Protein AF-A0AAN8IL78-F1 (afdb_monomer_lite)

Radius of gyration: 20.44 Å; chains: 1; bounding box: 71×31×38 Å

InterPro domains:
  IPR036273 CRAL/TRIO, N-terminal domain superfamily [SSF46938] (21-88)
  IPR036865 CRAL-TRIO lipid binding domain superfamily [G3DSA:3.40.525.10] (10-114)
  IPR053012 Endoplasmic reticulum-organelle contact domain-containing protein [PTHR46384] (18-110)

Secondary structure (DSSP, 8-state):
------------HHHHHHHHHHHHHHHHHHHHHSGGGGGS-HHHHHHHHH-HHHHHHHHHHTTT-HHHHHHHHHHHHHHHHHHTGGG--HHHHHHHHHTTSS----B-TTS-B-

Organism: Trichostrongylus colubriformis (NCBI:txid6319)

Structure (mmCIF, N/CA/C/O backbone):
data_AF-A0AAN8IL78-F1
#
_entry.id   AF-A0AAN8IL78-F1
#
loop_
_atom_site.group_PDB
_atom_site.id
_atom_site.type_symbol
_atom_site.label_atom_id
_atom_site.label_alt_id
_atom_site.label_comp_id
_atom_site.label_asym_id
_atom_site.label_entity_id
_atom_site.label_seq_id
_atom_site.pdbx_PDB_ins_code
_atom_site.Cartn_x
_atom_site.Cartn_y
_atom_site.Cartn_z
_atom_site.occupancy
_atom_site.B_iso_or_equiv
_atom_site.auth_seq_id
_atom_site.auth_comp_id
_atom_site.auth_asym_id
_atom_site.auth_atom_id
_atom_site.pdbx_PDB_model_num
ATOM 1 N N . MET A 1 1 ? 58.637 8.472 -5.997 1.00 39.72 1 MET A N 1
ATOM 2 C CA . MET A 1 1 ? 57.742 8.691 -7.153 1.00 39.72 1 MET A CA 1
ATOM 3 C C . MET A 1 1 ? 56.384 8.129 -6.776 1.00 39.72 1 MET A C 1
ATOM 5 O O . MET A 1 1 ? 56.251 6.922 -6.625 1.00 39.72 1 MET A O 1
ATOM 9 N N . SER A 1 2 ? 55.441 9.013 -6.464 1.00 34.91 2 SER A N 1
ATOM 10 C CA . SER A 1 2 ? 54.117 8.662 -5.948 1.00 34.91 2 SER A CA 1
ATOM 11 C C . SER A 1 2 ? 53.246 8.101 -7.068 1.00 34.91 2 SER A C 1
ATOM 13 O O . SER A 1 2 ? 53.018 8.783 -8.062 1.00 34.91 2 SER A O 1
ATOM 15 N N . SER A 1 3 ? 52.759 6.873 -6.902 1.00 36.69 3 SER A N 1
ATOM 16 C CA . SER A 1 3 ? 51.726 6.304 -7.770 1.00 36.69 3 SER A CA 1
ATOM 17 C C . SER A 1 3 ? 50.364 6.743 -7.240 1.00 36.69 3 SER A C 1
ATOM 19 O O . SER A 1 3 ? 49.929 6.288 -6.185 1.00 36.69 3 SER A O 1
ATOM 21 N N . GLN A 1 4 ? 49.716 7.675 -7.938 1.00 39.59 4 GLN A N 1
ATOM 22 C CA . GLN A 1 4 ? 48.319 8.023 -7.699 1.00 39.59 4 GLN A CA 1
ATOM 23 C C . GLN A 1 4 ? 47.442 6.912 -8.280 1.00 39.59 4 GLN A C 1
ATOM 25 O O . GLN A 1 4 ? 47.323 6.771 -9.494 1.00 39.59 4 GLN A O 1
ATOM 30 N N . VAL A 1 5 ? 46.836 6.112 -7.404 1.00 42.44 5 VAL A N 1
ATOM 31 C CA . VAL A 1 5 ? 45.721 5.235 -7.768 1.00 42.44 5 VAL A CA 1
ATOM 32 C C . VAL A 1 5 ? 44.473 6.111 -7.831 1.00 42.44 5 VAL A C 1
ATOM 34 O O . VAL A 1 5 ? 43.987 6.592 -6.810 1.00 42.44 5 VAL A O 1
ATOM 37 N N . ALA A 1 6 ? 43.985 6.361 -9.043 1.00 46.38 6 ALA A N 1
ATOM 38 C CA . ALA A 1 6 ? 42.691 6.978 -9.269 1.00 46.38 6 ALA A CA 1
ATOM 39 C C . ALA A 1 6 ? 41.599 5.921 -9.060 1.00 46.38 6 ALA A C 1
ATOM 41 O O . ALA A 1 6 ? 41.334 5.107 -9.943 1.00 46.38 6 ALA A O 1
ATOM 42 N N . THR A 1 7 ? 40.962 5.921 -7.892 1.00 40.59 7 THR A N 1
ATOM 43 C CA . THR A 1 7 ? 39.754 5.126 -7.652 1.00 40.59 7 THR A CA 1
ATOM 44 C C . THR A 1 7 ? 38.550 5.919 -8.159 1.00 40.59 7 THR A C 1
ATOM 46 O O . THR A 1 7 ? 38.138 6.916 -7.569 1.00 40.59 7 THR A O 1
ATOM 49 N N . GLN A 1 8 ? 38.022 5.505 -9.310 1.00 43.28 8 GLN A N 1
ATOM 50 C CA . GLN A 1 8 ? 36.801 6.043 -9.902 1.00 43.28 8 GLN A CA 1
ATOM 51 C C . GLN A 1 8 ? 35.589 5.685 -9.028 1.00 43.28 8 GLN A C 1
ATOM 53 O O . GLN A 1 8 ? 35.146 4.540 -9.007 1.00 43.28 8 GLN A O 1
ATOM 58 N N . ASN A 1 9 ? 35.015 6.674 -8.343 1.00 44.91 9 ASN A N 1
ATOM 59 C CA . ASN A 1 9 ? 33.684 6.567 -7.744 1.00 44.91 9 ASN A CA 1
ATOM 60 C C . ASN A 1 9 ? 32.638 6.796 -8.844 1.00 44.91 9 ASN A C 1
ATOM 62 O O . ASN A 1 9 ? 32.219 7.930 -9.090 1.00 44.91 9 ASN A O 1
ATOM 66 N N . HIS A 1 10 ? 32.259 5.730 -9.553 1.00 46.53 10 HIS A N 1
ATOM 67 C CA . HIS A 1 10 ? 31.267 5.822 -10.619 1.00 46.53 10 HIS A CA 1
ATOM 68 C C . HIS A 1 10 ? 29.835 5.849 -10.065 1.00 46.53 10 HIS A C 1
ATOM 70 O O . HIS A 1 10 ? 29.368 4.978 -9.341 1.00 46.53 10 HIS A O 1
ATOM 76 N N . THR A 1 11 ? 29.172 6.926 -10.449 1.00 50.47 11 THR A N 1
ATOM 77 C CA . THR A 1 11 ? 27.841 7.428 -10.127 1.00 50.47 11 THR A CA 1
ATOM 78 C C . THR A 1 11 ? 26.721 6.515 -10.661 1.00 50.47 11 THR A C 1
ATOM 80 O O . THR A 1 11 ? 26.386 6.597 -11.839 1.00 50.47 11 THR A O 1
ATOM 83 N N . THR A 1 12 ? 26.092 5.683 -9.825 1.00 50.94 12 THR A N 1
ATOM 84 C CA . THR A 1 12 ? 24.923 4.849 -10.215 1.00 50.94 12 THR A CA 1
ATOM 85 C C . THR A 1 12 ? 23.612 5.209 -9.507 1.00 50.94 12 THR A C 1
ATOM 87 O O . THR A 1 12 ? 22.566 4.670 -9.851 1.00 50.94 12 THR A O 1
ATOM 90 N N . GLU A 1 13 ? 23.606 6.164 -8.574 1.00 53.91 13 GLU A N 1
ATOM 91 C CA . GLU A 1 13 ? 22.405 6.488 -7.777 1.00 53.91 13 GLU A CA 1
ATOM 92 C C . GLU A 1 13 ? 21.381 7.397 -8.487 1.00 53.91 13 GLU A C 1
ATOM 94 O O . GLU A 1 13 ? 20.197 7.402 -8.144 1.00 53.91 13 GLU A O 1
ATOM 99 N N . LYS A 1 14 ? 21.802 8.166 -9.499 1.00 55.72 14 LYS A N 1
ATOM 100 C CA . LYS A 1 14 ? 20.958 9.189 -10.153 1.00 55.72 14 LYS A CA 1
ATOM 101 C C . LYS A 1 14 ? 19.762 8.654 -10.969 1.00 55.72 14 LYS A C 1
ATOM 103 O O . LYS A 1 14 ? 18.696 9.271 -10.896 1.00 55.72 14 LYS A O 1
ATOM 108 N N . PRO A 1 15 ? 19.872 7.556 -11.744 1.00 62.97 15 PRO A N 1
ATOM 109 C CA . PRO A 1 15 ? 18.761 7.084 -12.576 1.00 62.97 15 PRO A CA 1
ATOM 110 C C . PRO A 1 15 ? 17.612 6.517 -11.736 1.00 62.97 15 PRO A C 1
ATOM 112 O O . PRO A 1 15 ? 16.449 6.838 -11.972 1.00 62.97 15 PRO A O 1
ATOM 115 N N . GLN A 1 16 ? 17.946 5.729 -10.708 1.00 67.62 16 GLN A N 1
ATOM 116 C CA . GLN A 1 16 ? 16.956 5.059 -9.866 1.00 67.62 16 GLN A CA 1
ATOM 117 C C . GLN A 1 16 ? 16.197 6.046 -8.974 1.00 67.62 16 GLN A C 1
ATOM 119 O O . GLN A 1 16 ? 14.997 5.877 -8.760 1.00 67.62 16 GLN A O 1
ATOM 124 N N . SER A 1 17 ? 16.864 7.091 -8.464 1.00 77.31 17 SER A N 1
ATOM 125 C CA . SER A 1 17 ? 16.183 8.110 -7.654 1.00 77.31 17 SER A CA 1
ATOM 126 C C . SER A 1 17 ? 15.190 8.922 -8.490 1.00 77.31 17 SER A C 1
ATOM 128 O O . SER A 1 17 ? 14.067 9.144 -8.046 1.00 77.31 17 SER A O 1
ATOM 130 N N . THR A 1 18 ? 15.555 9.257 -9.731 1.00 83.00 18 THR A N 1
ATOM 131 C CA . THR A 1 18 ? 14.691 10.001 -10.660 1.00 83.00 18 THR A CA 1
ATOM 132 C C . THR A 1 18 ? 13.469 9.176 -11.072 1.00 83.00 18 THR A C 1
ATOM 134 O O . THR A 1 18 ? 12.346 9.680 -11.047 1.00 83.00 18 THR A O 1
ATOM 137 N N . LEU A 1 19 ? 13.669 7.890 -11.385 1.00 84.94 19 LEU A N 1
ATOM 138 C CA . LEU A 1 19 ? 12.584 6.959 -11.703 1.00 84.94 19 LEU A CA 1
ATOM 139 C C . LEU A 1 19 ? 11.616 6.787 -10.523 1.00 84.94 19 LEU A C 1
ATOM 141 O O . LEU A 1 19 ? 10.403 6.824 -10.721 1.00 84.94 19 LEU A O 1
ATOM 145 N N . ASN A 1 20 ? 12.135 6.681 -9.292 1.00 88.38 20 ASN A N 1
ATOM 146 C CA . ASN A 1 20 ? 11.298 6.625 -8.092 1.00 88.38 20 ASN A CA 1
ATOM 147 C C . ASN A 1 20 ? 10.431 7.881 -7.961 1.00 88.38 20 ASN A C 1
ATOM 149 O O . ASN A 1 20 ? 9.229 7.764 -7.751 1.00 88.38 20 ASN A O 1
ATOM 153 N N . THR A 1 21 ? 11.013 9.074 -8.101 1.00 92.56 21 THR A N 1
ATOM 154 C CA . THR A 1 21 ? 10.269 10.330 -7.938 1.00 92.56 21 THR A CA 1
ATOM 155 C C . THR A 1 21 ? 9.118 10.452 -8.936 1.00 92.56 21 THR A C 1
ATOM 157 O O . THR A 1 21 ? 8.006 10.780 -8.523 1.00 92.56 21 THR A O 1
ATOM 160 N N . LEU A 1 22 ? 9.353 10.147 -10.216 1.00 94.81 22 LEU A N 1
ATOM 161 C CA . LEU A 1 22 ? 8.315 10.227 -11.251 1.00 94.81 22 LEU A CA 1
ATOM 162 C C . LEU A 1 22 ? 7.204 9.196 -11.022 1.00 94.81 22 LEU A C 1
ATOM 164 O O . LEU A 1 22 ? 6.031 9.558 -10.976 1.00 94.81 22 LEU A O 1
ATOM 168 N N . ALA A 1 23 ? 7.563 7.932 -10.779 1.00 95.19 23 ALA A N 1
ATOM 169 C CA . ALA A 1 23 ? 6.582 6.871 -10.557 1.00 95.19 23 ALA A CA 1
ATOM 170 C C . ALA A 1 23 ? 5.710 7.128 -9.314 1.00 95.19 23 ALA A C 1
ATOM 172 O O . ALA A 1 23 ? 4.505 6.877 -9.327 1.00 95.19 23 ALA A O 1
ATOM 173 N N . ILE A 1 24 ? 6.299 7.672 -8.242 1.00 96.88 24 ILE A N 1
ATOM 174 C CA . ILE A 1 24 ? 5.565 8.074 -7.036 1.00 96.88 24 ILE A CA 1
ATOM 175 C C . ILE A 1 24 ? 4.582 9.199 -7.349 1.00 96.88 24 ILE A C 1
ATOM 177 O O . ILE A 1 24 ? 3.437 9.139 -6.903 1.00 96.88 24 ILE A O 1
ATOM 181 N N . GLN A 1 25 ? 5.021 10.230 -8.076 1.00 96.38 25 GLN A N 1
ATOM 182 C CA . GLN A 1 25 ? 4.166 11.360 -8.434 1.00 96.38 25 GLN A CA 1
ATOM 183 C C . GLN A 1 25 ? 2.979 10.905 -9.286 1.00 96.38 25 GLN A C 1
ATOM 185 O O . GLN A 1 25 ? 1.845 11.267 -8.968 1.00 96.38 25 GLN A O 1
ATOM 190 N N . ASP A 1 26 ? 3.219 10.051 -10.280 1.00 96.06 26 ASP A N 1
ATOM 191 C CA . ASP A 1 26 ? 2.174 9.512 -11.151 1.00 96.06 26 ASP A CA 1
ATOM 192 C C . ASP A 1 26 ? 1.179 8.644 -10.377 1.00 96.06 26 ASP A C 1
ATOM 194 O O . ASP A 1 26 ? -0.032 8.867 -10.455 1.00 96.06 26 ASP A O 1
ATOM 198 N N . LEU A 1 27 ? 1.665 7.693 -9.572 1.00 96.44 27 LEU A N 1
ATOM 199 C CA . LEU A 1 27 ? 0.805 6.835 -8.753 1.00 96.44 27 LEU A CA 1
ATOM 200 C C . LEU A 1 27 ? -0.027 7.659 -7.762 1.00 96.44 27 LEU A C 1
ATOM 202 O O . LEU A 1 27 ? -1.233 7.440 -7.617 1.00 96.44 27 LEU A O 1
ATOM 206 N N . ARG A 1 28 ? 0.603 8.639 -7.105 1.00 96.25 28 ARG A N 1
ATOM 207 C CA . ARG A 1 28 ? -0.053 9.547 -6.157 1.00 96.25 28 ARG A CA 1
ATOM 208 C C . ARG A 1 28 ? -1.125 10.388 -6.839 1.00 96.25 28 ARG A C 1
ATOM 210 O O . ARG A 1 28 ? -2.214 10.534 -6.288 1.00 96.25 28 ARG A O 1
ATOM 217 N N . ALA A 1 29 ? -0.842 10.933 -8.017 1.00 95.31 29 ALA A N 1
ATOM 218 C CA . ALA A 1 29 ? -1.816 11.704 -8.777 1.00 95.31 29 ALA A CA 1
ATOM 219 C C . ALA A 1 29 ? -3.020 10.834 -9.162 1.00 95.31 29 ALA A C 1
ATOM 221 O O . ALA A 1 29 ? -4.155 11.220 -8.877 1.00 95.31 29 ALA A O 1
ATOM 222 N N . ARG A 1 30 ? -2.772 9.636 -9.713 1.00 94.69 30 ARG A N 1
ATOM 223 C CA . ARG A 1 30 ? -3.824 8.682 -10.102 1.00 94.69 30 ARG A CA 1
ATOM 224 C C . ARG A 1 30 ? -4.741 8.342 -8.932 1.00 94.69 30 ARG A C 1
ATOM 226 O O . ARG A 1 30 ? -5.956 8.461 -9.047 1.00 94.69 30 ARG A O 1
ATOM 233 N N . ILE A 1 31 ? -4.175 7.972 -7.784 1.00 93.00 31 ILE A N 1
ATOM 234 C CA . ILE A 1 31 ? -4.985 7.515 -6.652 1.00 93.00 31 ILE A CA 1
ATOM 235 C C . ILE A 1 31 ? -5.698 8.648 -5.914 1.00 93.00 31 ILE A C 1
ATOM 237 O O . ILE A 1 31 ? -6.822 8.463 -5.462 1.00 93.00 31 ILE A O 1
ATOM 241 N N . LEU A 1 32 ? -5.100 9.839 -5.806 1.00 92.50 32 LEU A N 1
ATOM 242 C CA . LEU A 1 32 ? -5.750 10.978 -5.145 1.00 92.50 32 LEU A CA 1
ATOM 243 C C . LEU A 1 32 ? -6.874 11.595 -5.987 1.00 92.50 32 LEU A C 1
ATOM 245 O O . LEU A 1 32 ? -7.771 12.226 -5.428 1.00 92.50 32 LEU A O 1
ATOM 249 N N . GLN A 1 33 ? -6.838 11.418 -7.309 1.00 91.31 33 GLN A N 1
ATOM 250 C CA . GLN A 1 33 ? -7.926 11.812 -8.207 1.00 91.31 33 GLN A CA 1
ATOM 251 C C . GLN A 1 33 ? -9.053 10.771 -8.259 1.00 91.31 33 GLN A C 1
ATOM 253 O O . GLN A 1 33 ? -10.156 11.077 -8.720 1.00 91.31 33 GLN A O 1
ATOM 258 N N . ASP A 1 34 ? -8.808 9.557 -7.763 1.00 88.75 34 ASP A N 1
ATOM 259 C CA . ASP A 1 34 ? -9.779 8.478 -7.813 1.00 88.75 34 ASP A CA 1
ATOM 260 C C . ASP A 1 34 ? -10.965 8.696 -6.859 1.00 88.75 34 A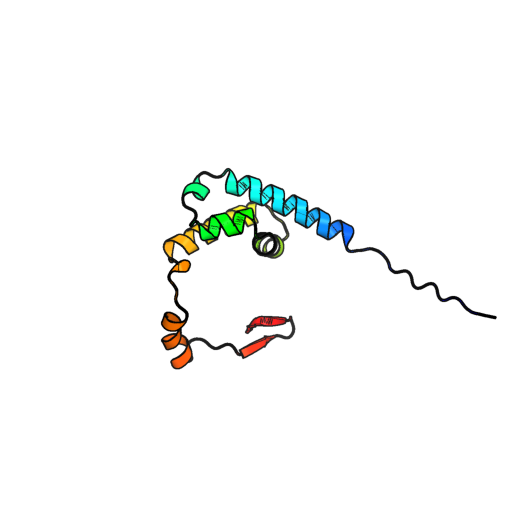SP A C 1
ATOM 262 O O . ASP A 1 34 ? -10.830 9.143 -5.715 1.00 88.75 34 ASP A O 1
ATOM 266 N N . LYS A 1 35 ? -12.170 8.326 -7.304 1.00 83.81 35 LYS A N 1
ATOM 267 C CA . LYS A 1 35 ? -13.394 8.451 -6.497 1.00 83.81 35 LYS A CA 1
ATOM 268 C C . LYS A 1 35 ? -13.389 7.527 -5.277 1.00 83.81 35 LYS A C 1
ATOM 270 O O . LYS A 1 35 ? -13.982 7.886 -4.258 1.00 83.81 35 LYS A O 1
ATOM 275 N N . SER A 1 36 ? -12.745 6.365 -5.363 1.00 76.25 36 SER A N 1
ATOM 276 C CA . SER A 1 36 ? -12.576 5.416 -4.254 1.00 76.25 36 SER A CA 1
ATOM 277 C C . SER A 1 36 ? -11.752 6.007 -3.111 1.00 76.25 36 SER A C 1
ATOM 279 O O . SER A 1 36 ? -12.026 5.707 -1.949 1.00 76.25 36 SER A O 1
ATOM 281 N N . CYS A 1 37 ? -10.857 6.955 -3.409 1.00 77.06 37 CYS A N 1
ATOM 282 C CA . CYS A 1 37 ? -10.039 7.645 -2.416 1.00 77.06 37 CYS A CA 1
ATOM 283 C C . CYS A 1 37 ? -10.875 8.468 -1.421 1.00 77.06 37 CYS A C 1
ATOM 285 O O . CYS A 1 37 ? -10.455 8.722 -0.294 1.00 77.06 37 CYS A O 1
ATOM 287 N N . ARG A 1 38 ? -12.126 8.807 -1.772 1.00 76.56 38 ARG A N 1
ATOM 288 C CA . ARG A 1 38 ? -13.089 9.431 -0.844 1.00 76.56 38 ARG A CA 1
ATOM 289 C C . ARG A 1 38 ? -13.443 8.543 0.350 1.00 76.56 38 ARG A C 1
ATOM 291 O O . ARG A 1 38 ? -13.928 9.056 1.351 1.00 76.56 38 ARG A O 1
ATOM 298 N N . LYS A 1 39 ? -13.245 7.228 0.232 1.00 81.56 39 LYS A N 1
ATOM 299 C CA . LYS A 1 39 ? -13.482 6.253 1.302 1.00 81.56 39 LYS A CA 1
ATOM 300 C C . LYS A 1 39 ? -12.214 5.929 2.095 1.00 81.56 39 LYS A C 1
ATOM 302 O O . LYS A 1 39 ? -12.294 5.133 3.023 1.00 81.56 39 LYS A O 1
ATOM 307 N N . CYS A 1 40 ? -11.055 6.491 1.746 1.00 88.31 40 CYS A N 1
ATOM 308 C CA . CYS A 1 40 ? -9.824 6.280 2.503 1.00 88.31 40 CYS A CA 1
ATOM 309 C C . CYS A 1 40 ? -9.986 6.762 3.945 1.00 88.31 40 CYS A C 1
ATOM 311 O O . CYS A 1 40 ? -10.545 7.834 4.196 1.00 88.31 40 CYS A O 1
ATOM 313 N N . SER A 1 41 ? -9.433 6.001 4.888 1.00 90.81 41 SER A N 1
ATOM 314 C CA . SER A 1 41 ? -9.257 6.496 6.247 1.00 90.81 41 SER A CA 1
ATOM 315 C C . SER A 1 41 ? -8.383 7.766 6.247 1.00 90.81 41 SER A C 1
ATOM 317 O O . SER A 1 41 ? -7.527 7.934 5.367 1.00 90.81 41 SER A O 1
ATOM 319 N N . PRO A 1 42 ? -8.544 8.675 7.227 1.00 92.06 42 PRO A N 1
ATOM 320 C CA . PRO A 1 42 ? -7.670 9.841 7.358 1.00 92.06 42 PRO A CA 1
ATOM 321 C C . PRO A 1 42 ? -6.183 9.465 7.420 1.00 92.06 42 PRO A C 1
ATOM 323 O O . PRO A 1 42 ? -5.344 10.153 6.842 1.00 92.06 42 PRO A O 1
ATOM 326 N N . GLN A 1 43 ? -5.860 8.348 8.075 1.00 91.94 43 GLN A N 1
ATOM 327 C CA . GLN A 1 43 ? -4.506 7.815 8.187 1.00 91.94 43 GLN A CA 1
ATOM 328 C C . GLN A 1 43 ? -3.967 7.383 6.821 1.00 91.94 43 GLN A C 1
ATOM 330 O O . GLN A 1 43 ? -2.845 7.746 6.468 1.00 91.94 43 GLN A O 1
ATOM 335 N N . ASP A 1 44 ? -4.762 6.670 6.024 1.00 93.50 44 ASP A N 1
ATOM 336 C CA . ASP A 1 44 ? -4.352 6.256 4.680 1.00 93.50 44 ASP A CA 1
ATOM 337 C C . ASP A 1 44 ? -4.209 7.452 3.737 1.00 93.50 44 ASP A C 1
ATOM 339 O O . ASP A 1 44 ? -3.255 7.505 2.966 1.00 93.50 44 ASP A O 1
ATOM 343 N N . LEU A 1 45 ? -5.069 8.470 3.850 1.00 93.56 45 LEU A N 1
ATOM 344 C CA . LEU A 1 45 ? -4.905 9.720 3.098 1.00 93.56 45 LEU A CA 1
ATOM 345 C C . LEU A 1 45 ? -3.581 10.418 3.416 1.00 93.56 45 LEU A C 1
ATOM 347 O O . LEU A 1 45 ? -2.934 10.942 2.507 1.00 93.56 45 LEU A O 1
ATOM 351 N N . VAL A 1 46 ? -3.167 10.432 4.686 1.00 94.38 46 VAL A N 1
ATOM 352 C CA . VAL A 1 46 ? -1.852 10.960 5.072 1.00 94.38 46 VAL A CA 1
ATOM 353 C C . VAL A 1 46 ? -0.746 10.119 4.442 1.00 94.38 46 VAL A C 1
ATOM 355 O O . VAL A 1 46 ? 0.133 10.686 3.798 1.00 94.38 46 VAL A O 1
ATOM 358 N N . ARG A 1 47 ? -0.817 8.783 4.537 1.00 94.31 47 ARG A N 1
ATOM 359 C CA . ARG A 1 47 ? 0.176 7.882 3.924 1.00 94.31 47 ARG A CA 1
ATOM 360 C C . ARG A 1 47 ? 0.313 8.128 2.419 1.00 94.31 47 ARG A C 1
ATOM 362 O O . ARG A 1 47 ? 1.421 8.344 1.938 1.00 94.31 47 ARG A O 1
ATOM 369 N N . LEU A 1 48 ? -0.804 8.188 1.691 1.00 94.56 48 LEU A N 1
ATOM 370 C CA . LEU A 1 48 ? -0.825 8.451 0.248 1.00 94.56 48 LEU A CA 1
ATOM 371 C C . LEU A 1 48 ? -0.175 9.791 -0.114 1.00 94.56 48 LEU A C 1
ATOM 373 O O . LEU A 1 48 ? 0.525 9.889 -1.123 1.00 94.56 48 LEU A O 1
ATOM 377 N N . LYS A 1 49 ? -0.391 10.830 0.699 1.00 94.56 49 LYS A N 1
ATOM 378 C CA . LYS A 1 49 ? 0.105 12.184 0.424 1.00 94.56 49 LYS A CA 1
ATOM 379 C C . LYS A 1 49 ? 1.567 12.389 0.802 1.00 94.56 49 LYS A C 1
ATOM 381 O O . LYS A 1 49 ? 2.250 13.119 0.093 1.00 94.56 49 LYS A O 1
ATOM 386 N N . THR A 1 50 ? 2.032 11.797 1.901 1.00 94.81 50 THR A N 1
ATOM 387 C CA . THR A 1 50 ? 3.315 12.185 2.514 1.00 94.81 50 THR A CA 1
ATOM 388 C C . THR A 1 50 ? 4.322 11.050 2.658 1.00 94.81 50 THR A C 1
ATOM 390 O O . THR A 1 50 ? 5.500 11.324 2.866 1.00 94.81 50 THR A O 1
ATOM 393 N N . GLN A 1 51 ? 3.907 9.785 2.549 1.00 95.38 51 GLN A N 1
ATOM 394 C CA . GLN A 1 51 ? 4.784 8.642 2.814 1.00 95.38 51 GLN A CA 1
ATOM 395 C C . GLN A 1 51 ? 5.242 7.976 1.515 1.00 95.38 51 GLN A C 1
ATOM 397 O O . GLN A 1 51 ? 4.710 6.952 1.091 1.00 95.38 51 GLN A O 1
ATOM 402 N N . ASP A 1 52 ? 6.280 8.548 0.902 1.00 95.38 52 ASP A N 1
ATOM 403 C CA . ASP A 1 52 ? 6.905 8.017 -0.319 1.00 95.38 52 ASP A CA 1
ATOM 404 C C . ASP A 1 52 ? 7.368 6.566 -0.154 1.00 95.38 52 ASP A C 1
ATOM 406 O O . ASP A 1 52 ? 7.138 5.746 -1.038 1.00 95.38 52 ASP A O 1
ATOM 410 N N . TRP A 1 53 ? 7.955 6.220 0.998 1.00 94.56 53 TRP A N 1
ATOM 411 C CA . TRP A 1 53 ? 8.416 4.857 1.288 1.00 94.56 53 TRP A CA 1
ATOM 412 C C . TRP A 1 53 ? 7.294 3.817 1.163 1.00 94.56 53 TRP A C 1
ATOM 414 O O . TRP A 1 53 ? 7.540 2.683 0.747 1.00 94.56 53 TRP A O 1
ATOM 424 N N . TRP A 1 54 ? 6.056 4.206 1.478 1.00 95.19 54 TRP A N 1
ATOM 425 C CA . TRP A 1 54 ? 4.906 3.320 1.395 1.00 95.19 54 TRP A CA 1
ATOM 426 C C . TRP A 1 54 ? 4.550 3.042 -0.065 1.00 95.19 54 TRP A C 1
ATOM 428 O O . TRP A 1 54 ? 4.481 1.884 -0.462 1.00 95.19 54 TRP A O 1
ATOM 438 N N . LEU A 1 55 ? 4.446 4.086 -0.893 1.00 96.31 55 LEU A N 1
ATOM 439 C CA . LEU A 1 55 ? 4.182 3.953 -2.331 1.00 96.31 55 LEU A CA 1
ATOM 440 C C . LEU A 1 55 ? 5.312 3.219 -3.068 1.00 96.31 55 LEU A C 1
ATOM 442 O O . LEU A 1 55 ? 5.048 2.349 -3.895 1.00 96.31 55 LEU A O 1
ATOM 446 N N . ILE A 1 56 ? 6.570 3.512 -2.720 1.00 95.75 56 ILE A N 1
ATOM 447 C CA . ILE A 1 56 ? 7.754 2.825 -3.259 1.00 95.75 56 ILE A CA 1
ATOM 448 C C . ILE A 1 56 ? 7.688 1.320 -2.996 1.00 95.75 56 ILE A C 1
ATOM 450 O O . ILE A 1 56 ? 8.123 0.543 -3.842 1.00 95.75 56 ILE A O 1
ATOM 454 N N . SER A 1 57 ? 7.153 0.900 -1.848 1.00 95.00 57 SER A N 1
ATOM 455 C CA . SER A 1 57 ? 7.065 -0.522 -1.504 1.00 95.00 57 SER A CA 1
ATOM 456 C C . SER A 1 57 ? 6.166 -1.281 -2.485 1.00 95.00 57 SER A C 1
ATOM 458 O O . SER A 1 57 ? 6.567 -2.332 -2.978 1.00 95.00 57 SER A O 1
ATOM 460 N N . PHE A 1 58 ? 5.007 -0.717 -2.850 1.00 96.75 58 PHE A N 1
ATOM 461 C CA . PHE A 1 58 ? 4.138 -1.314 -3.871 1.00 96.75 58 PHE A CA 1
ATOM 462 C C . PHE A 1 58 ? 4.773 -1.256 -5.264 1.00 96.75 58 PHE A C 1
ATOM 464 O O . PHE A 1 58 ? 4.786 -2.260 -5.968 1.00 96.75 58 PHE A O 1
ATOM 471 N N . LEU A 1 59 ? 5.360 -0.113 -5.638 1.00 96.56 59 LEU A N 1
ATOM 472 C CA . LEU A 1 59 ? 6.025 0.044 -6.936 1.00 96.56 59 LEU A CA 1
ATOM 473 C C . LEU A 1 59 ? 7.131 -0.999 -7.131 1.00 96.56 59 LEU A C 1
ATOM 475 O O . LEU A 1 59 ? 7.182 -1.662 -8.161 1.00 96.56 59 LEU A O 1
ATOM 479 N N . ARG A 1 60 ? 7.995 -1.195 -6.130 1.00 94.69 60 ARG A N 1
ATOM 480 C CA . ARG A 1 60 ? 9.070 -2.194 -6.197 1.00 94.69 60 ARG A CA 1
ATOM 481 C C . ARG A 1 60 ? 8.532 -3.619 -6.263 1.00 94.69 60 ARG A C 1
ATOM 483 O O . ARG A 1 60 ? 9.053 -4.407 -7.043 1.00 94.69 60 ARG A O 1
ATOM 490 N N . ALA A 1 61 ? 7.490 -3.936 -5.493 1.00 95.19 61 ALA A N 1
ATOM 491 C CA . ALA A 1 61 ? 6.872 -5.263 -5.497 1.00 95.19 61 ALA A CA 1
ATOM 492 C C . ALA A 1 61 ? 6.266 -5.642 -6.861 1.00 95.19 61 ALA A C 1
ATOM 494 O O . ALA A 1 61 ? 6.140 -6.826 -7.171 1.00 95.19 61 ALA A O 1
ATOM 495 N N . HIS A 1 62 ? 5.924 -4.648 -7.684 1.00 96.12 62 HIS A N 1
ATOM 496 C CA . HIS A 1 62 ? 5.301 -4.836 -8.994 1.00 96.12 62 HIS A CA 1
ATOM 497 C C . HIS A 1 62 ? 6.156 -4.297 -10.146 1.00 96.12 62 HIS A C 1
ATOM 499 O O . HIS A 1 62 ? 5.624 -3.923 -11.186 1.00 96.12 62 HIS A O 1
ATOM 505 N N . ASN A 1 63 ? 7.485 -4.259 -9.982 1.00 94.94 63 ASN A N 1
ATOM 506 C CA . ASN A 1 63 ? 8.438 -3.858 -11.028 1.00 94.94 63 ASN A CA 1
ATOM 507 C C . ASN A 1 63 ? 8.123 -2.499 -11.683 1.00 94.94 63 ASN A C 1
ATOM 509 O O . ASN A 1 63 ? 8.395 -2.296 -12.863 1.00 94.94 63 ASN A O 1
ATOM 513 N N . TYR A 1 64 ? 7.570 -1.566 -10.908 1.00 95.38 64 TYR A N 1
ATOM 514 C CA . TYR A 1 64 ? 7.150 -0.233 -11.341 1.00 95.38 64 TYR A CA 1
ATOM 515 C C . TYR A 1 64 ? 6.046 -0.225 -12.414 1.00 95.38 64 TYR A C 1
ATOM 517 O O . TYR A 1 64 ? 5.826 0.802 -13.055 1.00 95.38 64 TYR A O 1
ATOM 525 N N . ASP A 1 65 ? 5.304 -1.325 -12.571 1.00 96.50 65 ASP A N 1
ATOM 526 C CA . ASP A 1 65 ? 4.066 -1.346 -13.350 1.00 96.50 65 ASP A CA 1
ATOM 527 C C . ASP A 1 65 ? 2.993 -0.532 -12.615 1.00 96.50 65 ASP A C 1
ATOM 529 O O . ASP A 1 65 ? 2.457 -0.954 -11.584 1.00 96.50 65 ASP A O 1
ATOM 533 N N . LEU A 1 66 ? 2.706 0.670 -13.118 1.00 95.88 66 LEU A N 1
ATOM 534 C CA . LEU A 1 66 ? 1.786 1.605 -12.472 1.00 95.88 66 LEU A CA 1
ATOM 535 C C . LEU A 1 66 ? 0.340 1.109 -12.447 1.00 95.88 66 LEU A C 1
ATOM 537 O O . LEU A 1 66 ? -0.379 1.445 -11.505 1.00 95.88 66 LEU A O 1
ATOM 541 N N . ASP A 1 67 ? -0.093 0.340 -13.444 1.00 96.00 67 ASP A N 1
ATOM 542 C CA . ASP A 1 67 ? -1.483 -0.105 -13.553 1.00 96.00 67 ASP A CA 1
ATOM 543 C C . ASP A 1 67 ? -1.748 -1.239 -12.561 1.00 96.00 67 ASP A C 1
ATOM 545 O O . ASP A 1 67 ? -2.706 -1.178 -11.782 1.00 96.00 67 ASP A O 1
ATOM 549 N N . VAL A 1 68 ? -0.834 -2.213 -12.500 1.00 97.12 68 VAL A N 1
ATOM 550 C CA . VAL A 1 68 ? -0.871 -3.285 -11.495 1.00 97.12 68 VAL A CA 1
ATOM 551 C C . VAL A 1 68 ? -0.721 -2.704 -10.090 1.00 97.12 68 VAL A C 1
ATOM 553 O O . VAL A 1 68 ? -1.515 -3.019 -9.202 1.00 97.12 68 VAL A O 1
ATOM 556 N N . THR A 1 69 ? 0.250 -1.809 -9.886 1.00 97.38 69 THR A N 1
ATOM 557 C CA . THR A 1 69 ? 0.499 -1.177 -8.581 1.00 97.38 69 THR A CA 1
ATOM 558 C C . THR A 1 69 ? -0.726 -0.419 -8.077 1.00 97.38 69 THR A C 1
ATOM 560 O O . THR A 1 69 ? -1.098 -0.547 -6.911 1.00 97.38 69 THR A O 1
ATOM 563 N N . TYR A 1 70 ? -1.367 0.368 -8.943 1.00 96.06 70 TYR A N 1
ATOM 564 C CA . TYR A 1 70 ? -2.572 1.115 -8.597 1.00 96.06 70 TYR A CA 1
ATOM 565 C C . TYR A 1 70 ? -3.725 0.181 -8.206 1.00 96.06 70 TYR A C 1
ATOM 567 O O . TYR A 1 70 ? -4.348 0.403 -7.167 1.00 96.06 70 TYR A O 1
A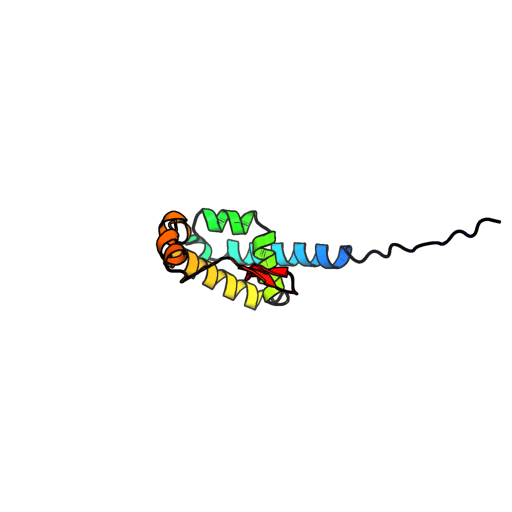TOM 575 N N . ALA A 1 71 ? -3.969 -0.885 -8.977 1.00 95.62 71 ALA A N 1
ATOM 576 C CA . ALA A 1 71 ? -5.023 -1.851 -8.672 1.00 95.62 71 ALA A CA 1
ATOM 577 C C . ALA A 1 71 ? -4.798 -2.536 -7.311 1.00 95.62 71 ALA A C 1
ATOM 579 O O . ALA A 1 71 ? -5.707 -2.590 -6.482 1.00 95.62 71 ALA A O 1
ATOM 580 N N . VAL A 1 72 ? -3.569 -2.987 -7.036 1.00 96.56 72 VAL A N 1
ATOM 581 C CA . VAL A 1 72 ? -3.212 -3.615 -5.752 1.00 96.56 72 VAL A CA 1
ATOM 582 C C . VAL A 1 72 ? -3.336 -2.629 -4.589 1.00 96.56 72 VAL A C 1
ATOM 584 O O . VAL A 1 72 ? -3.833 -2.989 -3.520 1.00 96.56 72 VAL A O 1
ATOM 587 N N . LEU A 1 73 ? -2.917 -1.376 -4.777 1.00 95.56 73 LEU A N 1
ATOM 588 C CA . LEU A 1 73 ? -3.012 -0.347 -3.744 1.00 95.56 73 LEU A CA 1
ATOM 589 C C . LEU A 1 73 ? -4.472 -0.020 -3.393 1.00 95.56 73 LEU A C 1
ATOM 591 O O . LEU A 1 73 ? -4.788 0.144 -2.212 1.00 95.56 73 LEU A O 1
ATOM 595 N N . LEU A 1 74 ? -5.370 0.029 -4.383 1.00 93.94 74 LEU A N 1
ATOM 596 C CA . LEU A 1 74 ? -6.803 0.216 -4.144 1.00 93.94 74 LEU A CA 1
ATOM 597 C C . LEU A 1 74 ? -7.407 -0.922 -3.320 1.00 93.94 74 LEU A C 1
ATOM 599 O O . LEU A 1 74 ? -8.070 -0.660 -2.312 1.00 93.94 74 LEU A O 1
ATOM 603 N N . GLU A 1 75 ? -7.130 -2.170 -3.696 1.00 94.56 75 GLU A N 1
ATOM 604 C CA . GLU A 1 75 ? -7.582 -3.339 -2.935 1.00 94.56 75 GLU A CA 1
ATOM 605 C C . GLU A 1 75 ? -7.006 -3.339 -1.513 1.00 94.56 75 GLU A C 1
ATOM 607 O O . GLU A 1 75 ? -7.717 -3.614 -0.545 1.00 94.56 75 GLU A O 1
ATOM 612 N N . CYS A 1 76 ? -5.742 -2.938 -1.347 1.00 95.06 76 CYS A N 1
ATOM 613 C CA . CYS A 1 76 ? -5.116 -2.806 -0.034 1.00 95.06 76 CYS A CA 1
A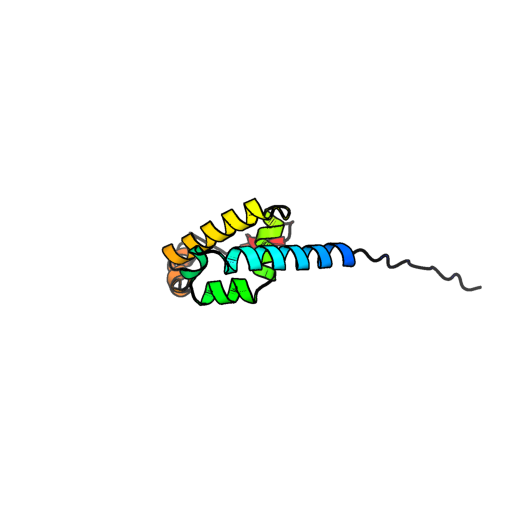TOM 614 C C . CYS A 1 76 ? -5.843 -1.782 0.851 1.00 95.06 76 CYS A C 1
ATOM 616 O O . CYS A 1 76 ? -6.144 -2.071 2.009 1.00 95.06 76 CYS A O 1
ATOM 618 N N . ILE A 1 77 ? -6.172 -0.600 0.322 1.00 93.44 77 ILE A N 1
ATOM 619 C CA . ILE A 1 77 ? -6.922 0.432 1.056 1.00 93.44 77 ILE A CA 1
ATOM 620 C C . ILE A 1 77 ? -8.322 -0.070 1.418 1.00 93.44 77 ILE A C 1
ATOM 622 O O . ILE A 1 77 ? -8.775 0.105 2.552 1.00 93.44 77 ILE A O 1
ATOM 626 N N . GLN A 1 78 ? -9.007 -0.721 0.477 1.00 92.69 78 GLN A N 1
ATOM 627 C CA . GLN A 1 78 ? -10.323 -1.302 0.720 1.00 92.69 78 GLN A CA 1
ATOM 628 C C . GLN A 1 78 ? -10.269 -2.350 1.835 1.00 92.69 78 GLN A C 1
ATOM 630 O O . GLN A 1 78 ? -11.088 -2.316 2.756 1.00 92.69 78 GLN A O 1
ATOM 635 N N . TRP A 1 79 ? -9.275 -3.236 1.801 1.00 94.75 79 TRP A N 1
ATOM 636 C CA . TRP A 1 79 ? -9.051 -4.222 2.851 1.00 94.75 79 TRP A CA 1
ATOM 637 C C . TRP A 1 79 ? -8.755 -3.559 4.201 1.00 94.75 79 TRP A C 1
ATOM 639 O O . TRP A 1 79 ? -9.388 -3.909 5.195 1.00 94.75 79 TRP A O 1
ATOM 649 N N . ARG A 1 80 ? -7.869 -2.555 4.246 1.00 94.31 80 ARG A N 1
ATOM 650 C CA . ARG A 1 80 ? -7.505 -1.826 5.477 1.00 94.31 80 ARG A CA 1
ATOM 651 C C . ARG A 1 80 ? -8.717 -1.174 6.139 1.00 94.31 80 ARG A C 1
ATOM 653 O O . ARG A 1 80 ? -8.881 -1.274 7.357 1.00 94.31 80 ARG A O 1
ATOM 660 N N . ASN A 1 81 ? -9.581 -0.560 5.334 1.00 91.25 81 ASN A N 1
ATOM 661 C CA . ASN A 1 81 ? -10.833 0.035 5.787 1.00 91.25 81 ASN A CA 1
ATOM 662 C C . ASN A 1 81 ? -11.811 -1.018 6.326 1.00 91.25 81 ASN A C 1
ATOM 664 O O . ASN A 1 81 ? -12.341 -0.857 7.424 1.00 91.25 81 ASN A O 1
ATOM 668 N N . ASN A 1 82 ? -12.025 -2.107 5.581 1.00 92.56 82 ASN A N 1
ATOM 669 C CA . ASN A 1 82 ? -12.959 -3.169 5.966 1.00 92.56 82 ASN A CA 1
ATOM 670 C C . ASN A 1 82 ? -12.500 -3.912 7.227 1.00 92.56 82 ASN A C 1
ATOM 672 O O . ASN A 1 82 ? -13.305 -4.179 8.117 1.00 92.56 82 ASN A O 1
ATOM 676 N N . PHE A 1 83 ? -11.202 -4.204 7.322 1.00 93.56 83 PHE A N 1
ATOM 677 C CA . PHE A 1 83 ? -10.585 -4.864 8.471 1.00 93.56 83 PHE A CA 1
ATOM 678 C C . PHE A 1 83 ? -10.419 -3.924 9.676 1.00 93.56 83 PHE A C 1
ATOM 680 O O . PHE A 1 83 ? -10.189 -4.383 10.791 1.00 93.56 83 PHE A O 1
ATOM 687 N N . GLN A 1 84 ? -10.560 -2.609 9.470 1.00 91.62 84 GLN A N 1
ATOM 688 C CA . GLN A 1 84 ? -10.402 -1.575 10.496 1.00 91.62 84 GLN A CA 1
ATOM 689 C C . GLN A 1 84 ? -9.032 -1.651 11.180 1.00 91.62 84 GLN A C 1
ATOM 691 O O . GLN A 1 84 ? -8.928 -1.634 12.405 1.00 91.62 84 GLN A O 1
ATOM 696 N N . VAL A 1 85 ? -7.968 -1.712 10.377 1.00 91.25 85 VAL A N 1
ATOM 697 C CA . VAL A 1 85 ? -6.581 -1.886 10.849 1.00 91.25 85 VAL A CA 1
ATOM 698 C C . VAL A 1 85 ? -6.155 -0.884 11.923 1.00 91.25 85 VAL A C 1
ATOM 700 O O . VAL A 1 85 ? -5.408 -1.234 12.829 1.00 91.25 85 VAL A O 1
ATOM 703 N N . GLU A 1 86 ? -6.685 0.338 11.881 1.00 88.38 86 GLU A N 1
ATOM 704 C CA . GLU A 1 86 ? -6.397 1.394 12.862 1.00 88.38 86 GLU A CA 1
ATOM 705 C C . GLU A 1 86 ? -7.009 1.124 14.253 1.00 88.38 86 GLU A C 1
ATOM 707 O O . GLU A 1 86 ? -6.719 1.832 15.214 1.00 88.38 86 GLU A O 1
ATOM 712 N N . ARG A 1 87 ? -7.860 0.098 14.385 1.00 89.19 87 ARG A N 1
ATOM 713 C CA . ARG A 1 87 ? -8.431 -0.364 15.660 1.00 89.19 87 ARG A CA 1
ATOM 714 C C . ARG A 1 87 ? -7.712 -1.582 16.234 1.00 89.19 87 ARG A C 1
ATOM 716 O O . ARG A 1 87 ? -8.050 -2.015 17.336 1.00 89.19 87 ARG A O 1
ATOM 723 N N . ILE A 1 88 ? -6.733 -2.140 15.520 1.00 89.00 88 ILE A N 1
ATOM 724 C CA . ILE A 1 88 ? -5.930 -3.252 16.029 1.00 89.00 88 ILE A CA 1
ATOM 725 C C . ILE A 1 88 ? -4.996 -2.701 17.104 1.00 89.00 88 ILE A C 1
ATOM 727 O O . ILE A 1 88 ? -4.060 -1.957 16.819 1.00 89.00 88 ILE A O 1
ATOM 731 N N . SER A 1 89 ? -5.238 -3.079 18.357 1.00 87.44 89 SER A N 1
ATOM 732 C CA . SER A 1 89 ? -4.311 -2.777 19.444 1.00 87.44 89 SER A CA 1
ATOM 733 C C . SER A 1 89 ? -3.269 -3.883 19.577 1.00 87.44 89 SER A C 1
ATOM 735 O O . SER A 1 89 ? -3.572 -5.065 19.405 1.00 87.44 89 SER A O 1
ATOM 737 N N . ILE A 1 90 ? -2.045 -3.516 19.963 1.00 80.44 90 ILE A N 1
ATOM 738 C CA . ILE A 1 90 ? -1.001 -4.499 20.286 1.00 80.44 90 ILE A CA 1
ATOM 739 C C . ILE A 1 90 ? -1.446 -5.451 21.407 1.00 80.44 90 ILE A C 1
ATOM 741 O O . ILE A 1 90 ? -1.129 -6.637 21.386 1.00 80.44 90 ILE A O 1
ATOM 745 N N . LEU A 1 91 ? -2.262 -4.961 22.347 1.00 83.69 91 LEU A N 1
ATOM 746 C CA . LEU A 1 91 ? -2.841 -5.785 23.404 1.00 83.69 91 LEU A CA 1
ATOM 747 C C . LEU A 1 91 ? -3.860 -6.793 22.851 1.00 83.69 91 LEU A C 1
ATOM 749 O O . LEU A 1 91 ? -3.928 -7.917 23.336 1.00 83.69 91 LEU A O 1
ATOM 753 N N . GLY A 1 92 ? -4.589 -6.433 21.791 1.00 84.00 92 GLY A N 1
ATOM 754 C CA . GLY A 1 92 ? -5.460 -7.347 21.051 1.00 84.00 92 GLY A CA 1
ATOM 755 C C . GLY A 1 92 ? -4.702 -8.481 20.355 1.00 84.00 92 GLY A C 1
ATOM 756 O O . GLY A 1 92 ? -5.267 -9.551 20.152 1.00 84.00 92 GLY A O 1
ATOM 757 N N . MET A 1 93 ? -3.412 -8.287 20.058 1.00 88.00 93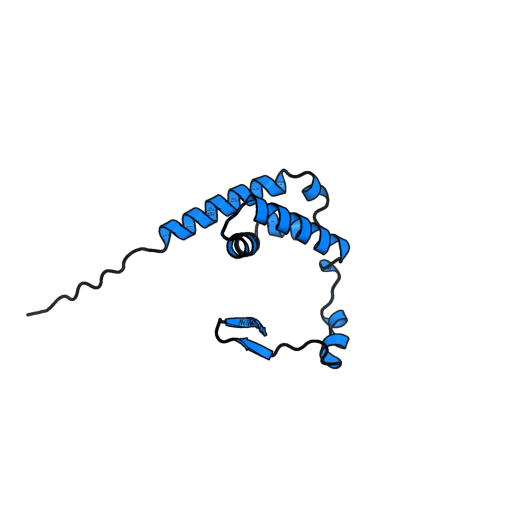 MET A N 1
ATOM 758 C CA . MET A 1 93 ? -2.541 -9.318 19.480 1.00 88.00 93 MET A CA 1
ATOM 759 C C . MET A 1 93 ? -1.920 -10.242 20.536 1.00 88.00 93 MET A C 1
ATOM 761 O O . MET A 1 93 ? -1.458 -11.330 20.193 1.00 88.00 93 MET A O 1
ATOM 765 N N . LYS A 1 94 ? -1.933 -9.858 21.821 1.00 89.81 94 LYS A N 1
ATOM 766 C CA . LYS A 1 94 ? -1.319 -10.628 22.915 1.00 89.81 94 LYS A CA 1
ATOM 767 C C . LYS A 1 94 ? -1.743 -12.105 22.948 1.00 89.81 94 LYS A C 1
ATOM 769 O O . LYS A 1 94 ? -0.854 -12.941 23.070 1.00 89.81 94 LYS A O 1
ATOM 774 N N . PRO A 1 95 ? -3.028 -12.476 22.773 1.00 92.25 95 PRO A N 1
ATOM 775 C CA . PRO A 1 95 ? -3.421 -13.885 22.781 1.00 92.25 95 PRO A CA 1
ATOM 776 C C . PRO A 1 95 ? -2.769 -14.721 21.673 1.00 92.25 95 PRO A C 1
ATOM 778 O O . PRO A 1 95 ? -2.569 -15.916 21.865 1.00 92.25 95 PRO A O 1
ATOM 781 N N . LEU A 1 96 ? -2.437 -14.119 20.525 1.00 90.88 96 LEU A N 1
ATOM 782 C CA . LEU A 1 96 ? -1.750 -14.808 19.427 1.00 90.88 96 LEU A CA 1
ATOM 783 C C . LEU A 1 96 ? -0.288 -15.082 19.783 1.00 90.88 96 LEU A C 1
ATOM 785 O O . LEU A 1 96 ? 0.216 -16.167 19.505 1.00 90.88 96 LEU A O 1
ATOM 789 N N . LEU A 1 97 ? 0.358 -14.119 20.444 1.00 89.88 97 LEU A N 1
ATOM 790 C CA . LEU A 1 97 ? 1.738 -14.237 20.912 1.00 89.88 97 LEU A CA 1
ATOM 791 C C . LEU A 1 97 ? 1.847 -15.236 22.074 1.00 89.88 97 LEU A C 1
ATOM 793 O O . LEU A 1 97 ? 2.670 -16.145 22.033 1.00 89.88 97 LEU A O 1
ATOM 797 N N . ASP A 1 98 ? 0.968 -15.123 23.075 1.00 92.62 98 ASP A N 1
ATOM 798 C CA . ASP A 1 98 ? 0.963 -15.988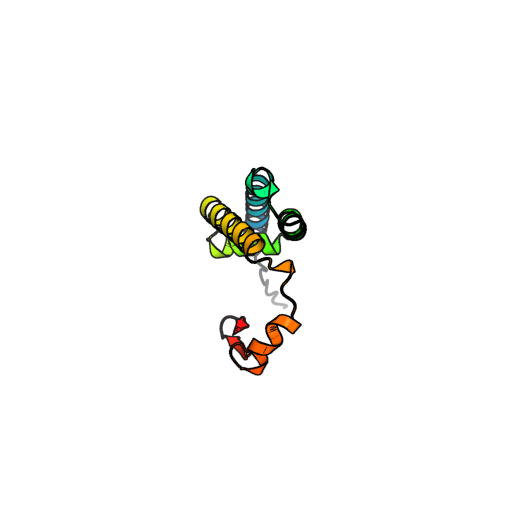 24.263 1.00 92.62 98 ASP A CA 1
ATOM 799 C C . ASP A 1 98 ? 0.689 -17.459 23.901 1.00 92.62 98 ASP A C 1
ATOM 801 O O . ASP A 1 98 ? 1.210 -18.370 24.541 1.00 92.62 98 ASP A O 1
ATOM 805 N N . ARG A 1 99 ? -0.117 -17.700 22.857 1.00 94.19 99 ARG A N 1
ATOM 806 C CA . ARG A 1 99 ? -0.418 -19.045 22.340 1.00 94.19 99 ARG A CA 1
ATOM 807 C C . ARG A 1 99 ? 0.564 -19.529 21.275 1.00 94.19 99 ARG A C 1
ATOM 809 O O . ARG A 1 99 ? 0.336 -20.594 20.712 1.00 94.19 99 ARG A O 1
ATOM 816 N N . GLN A 1 100 ? 1.613 -18.757 20.980 1.00 90.19 100 GLN A N 1
ATOM 817 C CA . GLN A 1 100 ? 2.607 -19.066 19.946 1.00 90.19 100 GLN A CA 1
ATOM 818 C C . GLN A 1 100 ? 1.987 -19.306 18.556 1.00 90.19 100 GLN A C 1
ATOM 820 O O . GLN A 1 100 ? 2.530 -20.039 17.735 1.00 90.19 100 GLN A O 1
ATOM 825 N N . LEU A 1 101 ? 0.849 -18.664 18.277 1.00 90.12 101 LEU A N 1
ATOM 826 C CA . LEU A 1 101 ? 0.238 -18.640 16.945 1.00 90.12 101 LEU A CA 1
ATOM 827 C C . LEU A 1 101 ? 0.937 -17.629 16.024 1.00 90.12 101 LEU A C 1
ATOM 829 O O . LEU A 1 101 ? 0.801 -17.710 14.808 1.00 90.12 101 LEU A O 1
ATOM 833 N N . ALA A 1 102 ? 1.680 -16.685 16.608 1.00 87.62 102 ALA A N 1
ATOM 834 C CA . ALA A 1 102 ? 2.619 -15.801 15.931 1.00 87.62 102 ALA A CA 1
ATOM 835 C C . ALA A 1 102 ? 3.820 -15.532 16.853 1.00 87.62 102 ALA A C 1
ATOM 837 O O . ALA A 1 102 ? 3.652 -15.405 18.067 1.00 87.62 102 ALA A O 1
ATOM 838 N N . TYR A 1 103 ? 5.022 -15.424 16.292 1.00 85.31 103 TYR A N 1
ATOM 839 C CA . TYR A 1 103 ? 6.241 -15.043 17.008 1.00 85.31 103 TYR A CA 1
ATOM 840 C C . TYR A 1 103 ? 7.160 -14.251 16.072 1.00 85.31 103 TYR A C 1
ATOM 842 O O . TYR A 1 103 ? 7.064 -14.388 14.860 1.00 85.31 103 TYR A O 1
ATOM 850 N N . LEU A 1 104 ? 8.019 -13.399 16.635 1.00 83.19 104 LEU A N 1
ATOM 851 C CA . LEU A 1 104 ? 9.044 -12.662 15.888 1.00 83.19 104 LEU A CA 1
ATOM 852 C C . LEU A 1 104 ? 10.370 -13.400 16.084 1.00 83.19 104 LEU A C 1
ATOM 854 O O . LEU A 1 104 ? 10.832 -13.505 17.222 1.00 83.19 104 LEU A O 1
ATOM 858 N N . HIS A 1 105 ? 10.949 -13.952 15.017 1.00 86.56 105 HIS A N 1
ATOM 859 C CA . HIS A 1 105 ? 12.105 -14.852 15.117 1.00 86.56 105 HIS A CA 1
ATOM 860 C C . HIS A 1 105 ? 13.428 -14.207 14.700 1.00 86.56 105 HIS A C 1
ATOM 862 O O . HIS A 1 105 ? 14.489 -14.631 15.152 1.00 86.56 105 HIS A O 1
ATOM 868 N N . GLY A 1 106 ? 13.382 -13.168 13.868 1.00 89.62 106 GLY A N 1
ATOM 869 C CA . GLY A 1 106 ? 14.573 -12.457 13.415 1.00 89.62 106 GLY A CA 1
ATOM 870 C C . GLY A 1 106 ? 14.491 -12.129 11.935 1.00 89.62 106 GLY A C 1
ATOM 871 O O . GLY A 1 106 ? 13.420 -11.787 11.440 1.00 89.62 106 GLY A O 1
ATOM 872 N N . ARG A 1 107 ? 15.625 -12.207 11.237 1.00 93.25 107 ARG A N 1
ATOM 873 C CA . ARG A 1 107 ? 15.694 -12.012 9.787 1.00 93.25 107 ARG A CA 1
ATOM 874 C C . ARG A 1 107 ? 16.318 -13.214 9.095 1.00 93.25 107 ARG A C 1
ATOM 876 O O . ARG A 1 107 ? 17.159 -13.894 9.682 1.00 93.25 107 ARG A O 1
ATOM 883 N N . ASP A 1 108 ? 15.897 -13.460 7.862 1.00 91.69 108 ASP A N 1
ATOM 884 C CA . ASP A 1 108 ? 16.491 -14.464 6.987 1.00 91.69 108 ASP A CA 1
ATOM 885 C C . ASP A 1 108 ? 17.801 -13.972 6.339 1.00 91.69 108 ASP A C 1
ATOM 887 O O . ASP A 1 108 ? 18.270 -12.856 6.572 1.00 91.69 108 ASP A O 1
ATOM 891 N N . LEU A 1 109 ? 18.404 -14.821 5.500 1.00 93.94 109 LEU A N 1
ATOM 892 C CA . LEU A 1 109 ? 19.646 -14.515 4.775 1.00 93.94 109 LEU A CA 1
ATOM 893 C C . LEU A 1 109 ? 19.503 -13.362 3.765 1.00 93.94 109 LEU A C 1
ATOM 895 O O . LEU A 1 109 ? 20.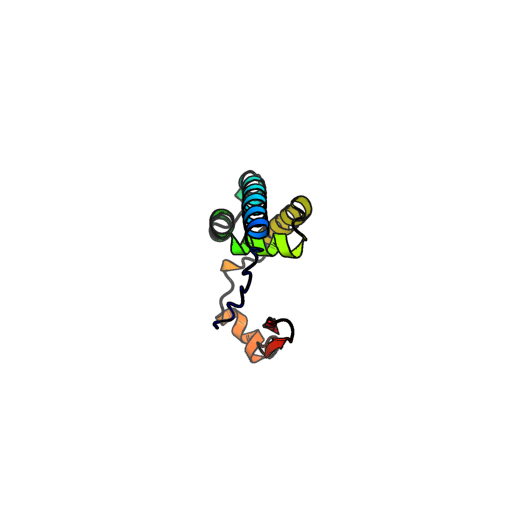509 -12.860 3.268 1.00 93.94 109 LEU A O 1
ATOM 899 N N . THR A 1 110 ? 18.272 -12.956 3.453 1.00 91.19 110 THR A N 1
ATOM 900 C CA . THR A 1 110 ? 17.938 -11.850 2.548 1.00 91.19 110 THR A CA 1
ATOM 901 C C . THR A 1 110 ? 17.491 -10.590 3.294 1.00 91.19 110 THR A C 1
ATOM 903 O O . THR A 1 110 ? 16.975 -9.662 2.677 1.00 91.19 110 THR A O 1
ATOM 906 N N . ASP A 1 111 ? 17.717 -10.538 4.611 1.00 85.88 111 ASP A N 1
ATOM 907 C CA . ASP A 1 111 ? 17.327 -9.438 5.501 1.00 85.88 111 ASP A CA 1
ATOM 908 C C . ASP A 1 111 ? 15.798 -9.236 5.610 1.00 85.88 111 ASP A C 1
ATOM 910 O O . ASP A 1 111 ? 15.327 -8.188 6.063 1.00 85.88 111 ASP A O 1
ATOM 914 N N . CYS A 1 112 ? 14.999 -10.245 5.255 1.00 83.06 112 CYS A N 1
ATOM 915 C CA . CYS A 1 112 ? 13.547 -10.229 5.429 1.00 83.06 112 CYS A CA 1
ATOM 916 C C . CYS A 1 112 ? 13.158 -10.751 6.816 1.00 83.06 112 CYS A C 1
ATOM 918 O O . CYS A 1 112 ? 13.755 -11.703 7.311 1.00 83.06 112 CYS A O 1
ATOM 920 N N . SER A 1 113 ? 12.163 -10.135 7.458 1.00 84.62 113 SER A N 1
ATOM 921 C CA . SER A 1 113 ? 11.691 -10.569 8.781 1.00 84.62 113 SER A CA 1
ATOM 922 C C . SER A 1 113 ? 11.020 -11.947 8.722 1.00 84.62 113 SER A C 1
ATOM 924 O O . SER A 1 113 ? 10.192 -12.176 7.840 1.00 84.62 113 SER A O 1
ATOM 926 N N . ILE A 1 114 ? 11.342 -12.811 9.694 1.00 77.44 114 ILE A N 1
ATOM 927 C CA . ILE A 1 114 ? 10.710 -14.118 9.950 1.00 77.44 114 ILE A CA 1
ATOM 928 C C . ILE A 1 114 ? 9.817 -14.019 11.187 1.00 77.44 114 ILE A C 1
ATOM 930 O O . ILE A 1 114 ? 10.324 -13.577 12.253 1.00 77.44 114 ILE A O 1
#

pLDDT: mean 85.13, std 16.39, range [34.91, 97.38]

Sequence (114 aa):
MSSQVATQNHTTEKPQSTLNTLAIQDLRARILQDKSCRKCSPQDLVRLKTQDWWLISFLRAHNYDLDVTYAVLLECIQWRNNFQVERISILGMKPLLDRQLAYLHGRDLTDCSI

Foldseek 3Di:
DDDDDDDDPDDDPPPVVVLLVVLLVVLLVVLVPDPLVVLADPVVVCCSPPPSVVLVVLCVVVVNPSVNSSVVVSVVRVCCSVVVVVPDDPVVCVVCVVVVVDDFDAADPVRHTD